Protein AF-A0A7W1J4T2-F1 (afdb_monomer)

Solvent-accessible surface area (backbone atoms only — not comparable to full-atom values): 4603 Å² total; per-residue (Å²): 137,86,80,85,81,75,83,73,78,75,77,67,72,68,46,41,80,37,72,70,20,40,48,53,48,40,75,75,40,43,74,59,48,32,56,52,36,28,71,73,65,76,35,69,69,63,12,51,49,53,44,52,52,49,53,52,51,46,41,78,44,21,96,75,65,48,77,92,80,41,53,83,93,77,106

Radius of gyration: 16.46 Å; Cα contacts (8 Å, |Δi|>4): 48; chains: 1; bounding box: 26×27×60 Å

pLDDT: mean 86.03, std 17.16, range [40.22, 98.5]

Sequence (75 aa):
MSNSGGIGRRTHAPSLDSEAGLRAAYDALGSELYRMTYRALNDDGLAEEAVQETFLRAWRAADRYDPKRSSLRTW

Nearest PDB structures (foldseek):
  5wur-assembly1_A  TM=9.069E-01  e=1.352E-02  Bacillus subtilis subsp. subtilis str. 168
  4nqw-assembly1_A  TM=8.380E-01  e=1.352E-02  Mycobacterium tuberculosis
  5wuq-assembly1_A  TM=9.049E-01  e=1.719E-02  Bacillus subtilis subsp. subtilis str. 168
  5wur-assembly2_B  TM=9.112E-01  e=2.777E-02  Bacillus subtilis subsp. subtilis str. 168
  8z6g-assembly1_B  TM=8.529E-01  e=1.581E-01  Pseudomonas aeruginosa

Mean predicted aligned error: 7.65 Å

Structure (mmCIF, N/CA/C/O backbone):
data_AF-A0A7W1J4T2-F1
#
_entry.id   AF-A0A7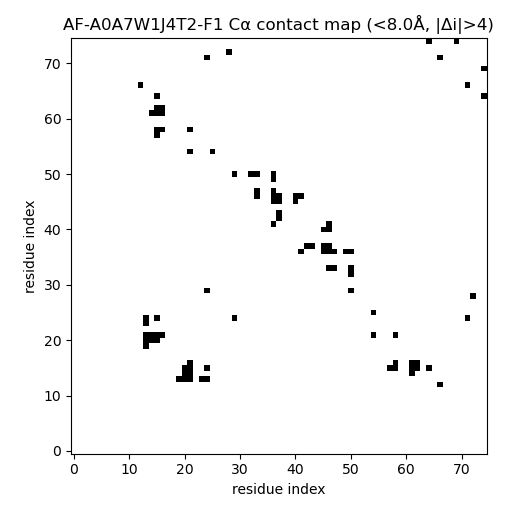W1J4T2-F1
#
loop_
_atom_site.group_PDB
_atom_site.id
_atom_site.type_symbol
_atom_site.label_atom_id
_atom_site.label_alt_id
_atom_site.label_comp_id
_atom_site.label_asym_id
_atom_site.label_entity_id
_atom_site.label_seq_id
_atom_site.pdbx_PDB_ins_code
_atom_site.Cartn_x
_atom_site.Cartn_y
_atom_site.Cartn_z
_atom_site.occupancy
_atom_site.B_iso_or_equiv
_atom_site.auth_seq_id
_atom_site.auth_comp_id
_atom_site.auth_asym_id
_atom_site.auth_atom_id
_atom_site.pdbx_PDB_model_num
ATOM 1 N N . MET A 1 1 ? 6.625 -18.935 -46.215 1.00 45.44 1 MET A N 1
ATOM 2 C CA . MET A 1 1 ? 7.669 -18.698 -45.196 1.00 45.44 1 MET A CA 1
ATOM 3 C C . MET A 1 1 ? 7.103 -17.717 -44.190 1.00 45.44 1 MET A C 1
ATOM 5 O O . MET A 1 1 ? 6.888 -16.561 -44.524 1.00 45.44 1 MET A O 1
ATOM 9 N N . SER A 1 2 ? 6.728 -18.234 -43.023 1.00 43.53 2 SER A N 1
ATOM 10 C CA . SER A 1 2 ? 6.158 -17.485 -41.905 1.00 43.53 2 SER A CA 1
ATOM 11 C C . SER A 1 2 ? 7.219 -16.607 -41.253 1.00 43.53 2 SER A C 1
ATOM 13 O O . SER A 1 2 ? 8.341 -17.068 -41.068 1.00 43.53 2 SER A O 1
ATOM 15 N N . ASN A 1 3 ? 6.845 -15.412 -40.799 1.00 40.22 3 ASN A N 1
ATOM 16 C CA . ASN A 1 3 ? 7.368 -14.938 -39.522 1.00 40.22 3 ASN A CA 1
ATOM 17 C C . ASN A 1 3 ? 6.342 -14.042 -38.825 1.00 40.22 3 ASN A C 1
ATOM 19 O O . ASN A 1 3 ? 6.332 -12.821 -38.968 1.00 40.22 3 ASN A O 1
ATOM 23 N N . SER A 1 4 ? 5.457 -14.693 -38.071 1.00 52.22 4 SER A N 1
ATOM 24 C CA . SER A 1 4 ? 4.657 -14.061 -37.031 1.00 52.22 4 SER A CA 1
ATOM 25 C C . SER A 1 4 ? 5.604 -13.561 -35.941 1.00 52.22 4 SER A C 1
ATOM 27 O O . SER A 1 4 ? 6.087 -14.341 -35.122 1.00 52.22 4 SER A O 1
ATOM 29 N N . GLY A 1 5 ? 5.888 -12.259 -35.939 1.00 48.38 5 GLY A N 1
ATOM 30 C CA . GLY A 1 5 ? 6.561 -11.586 -34.833 1.00 48.38 5 GLY A CA 1
ATOM 31 C C . GLY A 1 5 ? 5.619 -11.522 -33.638 1.00 48.38 5 GLY A C 1
ATOM 32 O O . GLY A 1 5 ? 4.821 -10.596 -33.519 1.00 48.38 5 GLY A O 1
ATOM 33 N N . GLY A 1 6 ? 5.667 -12.547 -32.788 1.00 49.38 6 GLY A N 1
ATOM 34 C CA . GLY A 1 6 ? 4.901 -12.604 -31.552 1.00 49.38 6 GLY A CA 1
ATOM 35 C C . GLY A 1 6 ? 5.219 -11.400 -30.671 1.00 49.38 6 GLY A C 1
ATOM 36 O O . GLY A 1 6 ? 6.341 -11.244 -30.192 1.00 49.38 6 GLY A O 1
ATOM 37 N N . ILE A 1 7 ? 4.210 -10.559 -30.442 1.00 58.19 7 ILE A N 1
ATOM 38 C CA . ILE A 1 7 ? 4.213 -9.505 -29.428 1.00 58.19 7 ILE A CA 1
ATOM 39 C C . ILE A 1 7 ? 4.188 -10.208 -28.068 1.00 58.19 7 ILE A C 1
ATOM 41 O O . ILE A 1 7 ? 3.140 -10.424 -27.459 1.00 58.19 7 ILE A O 1
ATOM 45 N N . GLY A 1 8 ? 5.363 -10.629 -27.609 1.00 47.81 8 GLY A N 1
ATOM 46 C CA . GLY A 1 8 ? 5.562 -11.077 -26.244 1.00 47.81 8 GLY A CA 1
ATOM 47 C C . GLY A 1 8 ? 5.415 -9.870 -25.333 1.00 47.81 8 GLY A C 1
ATOM 48 O O . GLY A 1 8 ? 6.378 -9.135 -25.120 1.00 47.81 8 GLY A O 1
ATOM 49 N N . ARG A 1 9 ? 4.211 -9.651 -24.793 1.00 54.81 9 ARG A N 1
ATOM 50 C CA . ARG A 1 9 ? 4.032 -8.803 -23.614 1.00 54.81 9 ARG A CA 1
ATOM 51 C C . ARG A 1 9 ? 4.857 -9.430 -22.496 1.00 54.81 9 ARG A C 1
ATOM 53 O O . ARG A 1 9 ? 4.374 -10.306 -21.788 1.00 54.81 9 ARG A O 1
ATOM 60 N N . ARG A 1 10 ? 6.121 -9.017 -22.359 1.00 53.03 10 ARG A N 1
ATOM 61 C CA . ARG A 1 10 ? 6.875 -9.243 -21.129 1.00 53.03 10 ARG A CA 1
ATOM 62 C C . ARG A 1 10 ? 6.119 -8.468 -20.061 1.00 53.03 10 ARG A C 1
ATOM 64 O O . ARG A 1 10 ? 6.294 -7.259 -19.945 1.00 53.03 10 ARG A O 1
ATOM 71 N N . THR A 1 11 ? 5.231 -9.137 -19.339 1.00 49.84 11 THR A N 1
ATOM 72 C CA . THR A 1 11 ? 4.728 -8.647 -18.061 1.00 49.84 11 THR A CA 1
ATOM 73 C C . THR A 1 11 ? 5.945 -8.531 -17.159 1.00 49.84 11 THR A C 1
ATOM 75 O O . THR A 1 11 ? 6.380 -9.509 -16.553 1.00 49.84 11 THR A O 1
ATOM 78 N N . HIS A 1 12 ? 6.572 -7.358 -17.161 1.00 55.94 12 HIS A N 1
ATOM 79 C CA . HIS A 1 12 ? 7.506 -7.009 -16.113 1.00 55.94 12 HIS A CA 1
ATOM 80 C C . HIS A 1 12 ? 6.679 -7.033 -14.830 1.00 55.94 12 HIS A C 1
ATOM 82 O O . HIS A 1 12 ? 5.616 -6.411 -14.778 1.00 55.94 12 HIS A O 1
ATOM 88 N N . ALA A 1 13 ? 7.111 -7.799 -13.828 1.00 60.78 13 ALA A N 1
ATOM 89 C CA . ALA A 1 13 ? 6.557 -7.643 -12.488 1.00 60.78 13 ALA A CA 1
ATOM 90 C C . ALA A 1 13 ? 6.606 -6.145 -12.133 1.00 60.78 13 ALA A C 1
ATOM 92 O O . ALA A 1 13 ? 7.581 -5.497 -12.533 1.00 60.78 13 ALA A O 1
ATOM 93 N N . PRO A 1 14 ? 5.573 -5.584 -11.482 1.00 64.44 14 PRO A N 1
ATOM 94 C CA . PRO A 1 14 ? 5.512 -4.151 -11.223 1.00 64.44 14 PRO A CA 1
ATOM 95 C C . PRO A 1 14 ? 6.814 -3.709 -10.556 1.00 64.44 14 PRO A C 1
ATOM 97 O O . PRO A 1 14 ? 7.196 -4.241 -9.514 1.00 64.44 14 PRO A O 1
ATOM 100 N N . SER A 1 15 ? 7.539 -2.807 -11.217 1.00 78.94 15 SER A N 1
ATOM 101 C CA . SER A 1 15 ? 8.774 -2.261 -10.678 1.00 78.94 15 SER A CA 1
ATOM 102 C C . SER A 1 15 ? 8.401 -1.149 -9.699 1.00 78.94 15 SER A C 1
ATOM 104 O O . SER A 1 15 ? 7.672 -0.221 -10.041 1.00 78.94 15 SER A O 1
ATOM 106 N N . LEU A 1 16 ? 8.831 -1.268 -8.446 1.00 89.25 16 LEU A N 1
ATOM 107 C CA . LEU A 1 16 ? 8.467 -0.303 -7.401 1.00 89.25 16 LEU A CA 1
ATOM 108 C C . LEU A 1 16 ? 9.218 1.028 -7.524 1.00 89.25 16 LEU A C 1
ATOM 110 O O . LEU A 1 16 ? 8.929 1.945 -6.772 1.00 89.25 16 LEU A O 1
ATOM 114 N N . ASP A 1 17 ? 10.186 1.111 -8.434 1.00 90.25 17 ASP A N 1
ATOM 115 C CA . ASP A 1 17 ? 11.047 2.266 -8.709 1.00 90.25 17 ASP A CA 1
ATOM 116 C C . ASP A 1 17 ? 10.418 3.273 -9.688 1.00 90.25 17 ASP A C 1
ATOM 118 O O . ASP A 1 17 ? 10.985 4.332 -9.959 1.00 90.25 17 ASP A O 1
ATOM 122 N N . SER A 1 18 ? 9.248 2.945 -10.243 1.00 92.69 18 SER A N 1
ATOM 123 C CA . SER A 1 18 ? 8.540 3.759 -11.225 1.00 92.69 18 SER A CA 1
ATOM 124 C C . SER A 1 18 ? 7.126 4.058 -10.758 1.00 92.69 18 SER A C 1
ATOM 126 O O . SER A 1 18 ? 6.449 3.199 -10.192 1.00 92.69 18 SER A O 1
ATOM 128 N N . GLU A 1 19 ? 6.647 5.276 -11.009 1.00 92.75 19 GLU A N 1
ATOM 129 C CA . GLU A 1 19 ? 5.307 5.698 -10.585 1.00 92.75 19 GLU A CA 1
ATOM 130 C C . GLU A 1 19 ? 4.222 4.739 -11.100 1.00 92.75 19 GLU A C 1
ATOM 132 O O . GLU A 1 19 ? 3.314 4.357 -10.364 1.00 92.75 19 GLU A O 1
ATOM 137 N N . ALA A 1 20 ? 4.359 4.275 -12.346 1.00 92.81 20 ALA A N 1
ATOM 138 C CA . ALA A 1 20 ? 3.440 3.317 -12.950 1.00 92.81 20 ALA A CA 1
ATOM 139 C C . ALA A 1 20 ? 3.439 1.960 -12.228 1.00 92.81 20 ALA A C 1
ATOM 141 O O . ALA A 1 20 ? 2.376 1.369 -12.032 1.00 92.81 20 ALA A O 1
ATOM 142 N N . GLY A 1 21 ? 4.607 1.455 -11.822 1.00 92.38 21 GLY A N 1
ATOM 143 C CA . GLY A 1 21 ? 4.693 0.188 -11.105 1.00 92.38 21 GLY A CA 1
ATOM 144 C C . GLY A 1 21 ? 4.262 0.300 -9.642 1.00 92.38 21 GLY A C 1
ATOM 145 O O . GLY A 1 21 ? 3.565 -0.595 -9.160 1.00 92.38 21 GLY A O 1
ATOM 146 N N . LEU A 1 22 ? 4.545 1.422 -8.970 1.00 92.69 22 LEU A N 1
ATOM 147 C CA . LEU A 1 22 ? 3.988 1.716 -7.645 1.00 92.69 22 LEU A CA 1
ATOM 148 C C . LEU A 1 22 ? 2.459 1.818 -7.700 1.00 92.69 22 LEU A C 1
ATOM 150 O O . LEU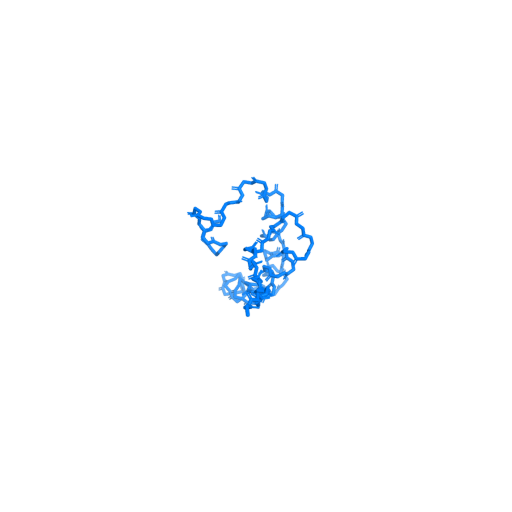 A 1 22 ? 1.774 1.255 -6.849 1.00 92.69 22 LEU A O 1
ATOM 154 N N . ARG A 1 23 ? 1.910 2.476 -8.727 1.00 94.38 23 ARG A N 1
ATOM 155 C CA . ARG A 1 23 ? 0.461 2.557 -8.931 1.00 94.38 23 ARG A CA 1
ATOM 156 C C . ARG A 1 23 ? -0.154 1.179 -9.157 1.00 94.38 23 ARG A C 1
ATOM 158 O O . ARG A 1 23 ? -1.134 0.846 -8.505 1.00 94.38 23 ARG A O 1
ATOM 165 N N . ALA A 1 24 ? 0.456 0.352 -10.004 1.00 93.25 24 ALA A N 1
ATOM 166 C CA . ALA A 1 24 ? -0.001 -1.019 -10.218 1.00 93.25 24 ALA A CA 1
ATOM 167 C C . ALA A 1 24 ? 0.043 -1.860 -8.927 1.00 93.25 24 ALA A C 1
ATOM 169 O O . ALA A 1 24 ? -0.854 -2.666 -8.679 1.00 93.25 24 ALA A O 1
ATOM 170 N N . ALA A 1 25 ? 1.060 -1.662 -8.084 1.00 92.81 25 ALA A N 1
ATOM 171 C CA . ALA A 1 25 ? 1.147 -2.293 -6.771 1.00 92.81 25 ALA A CA 1
ATOM 172 C C . ALA A 1 25 ? 0.037 -1.818 -5.818 1.00 92.81 25 ALA A C 1
ATOM 174 O O . ALA A 1 25 ? -0.575 -2.639 -5.131 1.00 92.81 25 ALA A O 1
ATOM 175 N N . TYR A 1 26 ? -0.247 -0.514 -5.800 1.00 95.25 26 TYR A N 1
ATOM 176 C CA . TYR A 1 26 ? -1.330 0.067 -5.011 1.00 95.25 26 TYR A CA 1
ATOM 177 C C . TYR A 1 26 ? -2.699 -0.457 -5.454 1.00 95.25 26 TYR A C 1
ATOM 179 O O . TYR A 1 26 ? -3.472 -0.918 -4.618 1.00 95.25 26 TYR A O 1
ATOM 187 N N . ASP A 1 27 ? -2.972 -0.482 -6.758 1.00 95.19 27 ASP A N 1
ATOM 188 C CA . ASP A 1 27 ? -4.226 -1.007 -7.308 1.00 95.19 27 ASP A CA 1
ATOM 189 C C . ASP A 1 27 ? -4.421 -2.495 -6.951 1.00 95.19 27 ASP A C 1
ATOM 191 O O . ASP A 1 27 ? -5.541 -2.938 -6.691 1.00 95.19 27 ASP A O 1
ATOM 195 N N . ALA A 1 28 ? -3.331 -3.269 -6.884 1.00 93.94 28 ALA A N 1
ATOM 196 C CA . ALA A 1 28 ? -3.372 -4.691 -6.555 1.00 93.94 28 ALA A CA 1
ATOM 197 C C . ALA A 1 28 ? -3.520 -4.986 -5.049 1.00 93.94 28 ALA A C 1
ATOM 199 O O . ALA A 1 28 ? -4.215 -5.935 -4.685 1.00 93.94 28 ALA A O 1
ATOM 200 N N . LEU A 1 29 ? -2.856 -4.221 -4.173 1.00 95.31 29 LEU A N 1
ATOM 201 C CA . LEU A 1 29 ? -2.720 -4.554 -2.744 1.00 95.31 29 LEU A CA 1
ATOM 202 C C . LEU A 1 29 ? -3.370 -3.543 -1.794 1.00 95.31 29 LEU A C 1
ATOM 204 O O . LEU A 1 29 ? -3.685 -3.898 -0.659 1.00 95.31 29 LEU A O 1
ATOM 208 N N . GLY A 1 30 ? -3.605 -2.306 -2.231 1.00 96.44 30 GLY A N 1
ATOM 209 C CA . GLY A 1 30 ? -4.037 -1.200 -1.374 1.00 96.44 30 GLY A CA 1
ATOM 210 C C . GLY A 1 30 ? -5.338 -1.490 -0.630 1.00 96.44 30 GLY A C 1
ATOM 211 O O . GLY A 1 30 ? -5.403 -1.321 0.584 1.00 96.44 30 GLY A O 1
ATOM 212 N N . SER A 1 31 ? -6.350 -2.027 -1.322 1.00 97.38 31 SER A N 1
ATOM 213 C CA . SER A 1 31 ? -7.636 -2.355 -0.686 1.00 97.38 31 SER A CA 1
ATOM 214 C C . SER A 1 31 ? -7.536 -3.487 0.342 1.00 97.38 31 SER A C 1
ATOM 216 O O . SER A 1 31 ? -8.281 -3.510 1.321 1.00 97.38 31 SER A O 1
ATOM 218 N N . GLU A 1 32 ? -6.634 -4.448 0.129 1.00 97.25 32 GLU A N 1
ATOM 219 C CA . GLU A 1 32 ? -6.412 -5.543 1.069 1.00 97.25 32 GLU A CA 1
ATOM 220 C C . GLU A 1 32 ? -5.656 -5.052 2.304 1.00 97.25 32 GLU A C 1
ATOM 222 O O . GLU A 1 32 ? -6.102 -5.312 3.423 1.00 97.25 32 GLU A O 1
ATOM 227 N N . LEU A 1 33 ? -4.576 -4.292 2.098 1.00 97.06 33 LEU A N 1
ATOM 228 C CA . LEU A 1 33 ? -3.793 -3.689 3.173 1.00 97.06 33 LEU A CA 1
ATOM 229 C C . LEU A 1 33 ? -4.655 -2.766 4.033 1.00 97.06 33 LEU A C 1
ATOM 231 O O . LEU A 1 33 ? -4.636 -2.909 5.249 1.00 97.06 33 LEU A O 1
ATOM 235 N N . TYR A 1 34 ? -5.481 -1.916 3.419 1.00 98.38 34 TYR A N 1
ATOM 236 C CA . TYR A 1 34 ? -6.400 -1.042 4.147 1.00 98.38 34 TYR A CA 1
ATOM 237 C C . TYR A 1 34 ? -7.373 -1.836 5.028 1.00 98.38 34 TYR A C 1
ATOM 239 O O . TYR A 1 34 ? -7.540 -1.534 6.204 1.00 98.38 34 TYR A O 1
ATOM 247 N N . ARG A 1 35 ? -7.983 -2.916 4.514 1.00 98.31 35 ARG A N 1
ATOM 248 C CA . ARG A 1 35 ? -8.873 -3.757 5.338 1.00 98.31 35 ARG A CA 1
ATOM 249 C C . ARG A 1 35 ? -8.139 -4.398 6.516 1.00 98.31 35 ARG A C 1
ATOM 251 O O . ARG A 1 35 ? -8.742 -4.589 7.571 1.00 98.31 35 ARG A O 1
ATOM 258 N N . MET A 1 36 ? -6.872 -4.770 6.340 1.00 97.88 36 MET A N 1
ATOM 259 C CA . MET A 1 36 ? -6.052 -5.337 7.412 1.00 97.88 36 MET A CA 1
ATOM 260 C C . MET A 1 36 ? -5.678 -4.286 8.458 1.00 97.88 36 MET A C 1
ATOM 262 O O . MET A 1 36 ? -5.854 -4.541 9.649 1.00 97.88 36 MET A O 1
ATOM 266 N N . THR A 1 37 ? -5.210 -3.110 8.035 1.00 98.00 37 THR A N 1
ATOM 267 C CA . THR A 1 37 ? -4.827 -2.019 8.942 1.00 98.00 37 THR A CA 1
ATOM 268 C C . THR A 1 37 ? -6.042 -1.464 9.672 1.00 98.00 37 THR A C 1
ATOM 270 O O . THR A 1 37 ? -5.996 -1.328 10.890 1.00 98.00 37 THR A O 1
ATOM 273 N N . TYR A 1 38 ? -7.168 -1.275 8.984 1.00 98.50 38 TYR A N 1
ATOM 274 C CA . TYR A 1 38 ? -8.431 -0.870 9.600 1.00 98.50 38 TYR A CA 1
ATOM 275 C C . TYR A 1 38 ? -8.894 -1.863 10.669 1.00 98.50 38 TYR A C 1
ATOM 277 O O . TYR A 1 38 ? -9.270 -1.464 11.765 1.00 98.50 38 TYR A O 1
ATOM 285 N N . ARG A 1 39 ? -8.802 -3.173 10.408 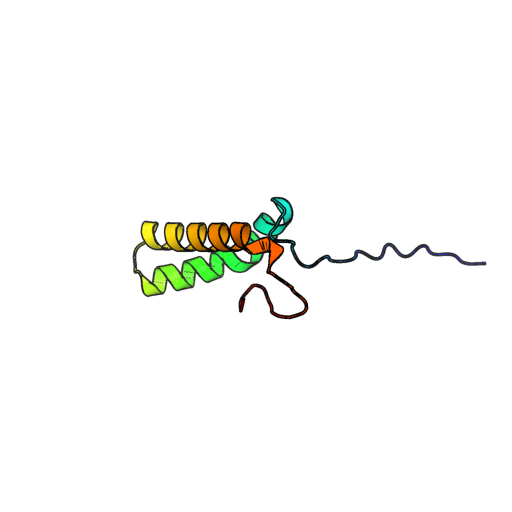1.00 98.06 39 ARG A N 1
ATOM 286 C CA . ARG A 1 39 ? -9.129 -4.201 11.412 1.00 98.06 39 ARG A CA 1
ATOM 287 C C . ARG A 1 39 ? -8.205 -4.187 12.629 1.00 98.06 39 ARG A C 1
ATOM 289 O O . ARG A 1 39 ? -8.636 -4.600 13.701 1.00 98.06 39 ARG A O 1
ATOM 296 N N . ALA A 1 40 ? -6.954 -3.774 12.457 1.00 97.75 40 ALA A N 1
ATOM 297 C CA . ALA A 1 40 ? -5.973 -3.717 13.536 1.00 97.75 40 ALA A CA 1
ATOM 298 C C . ALA A 1 40 ? -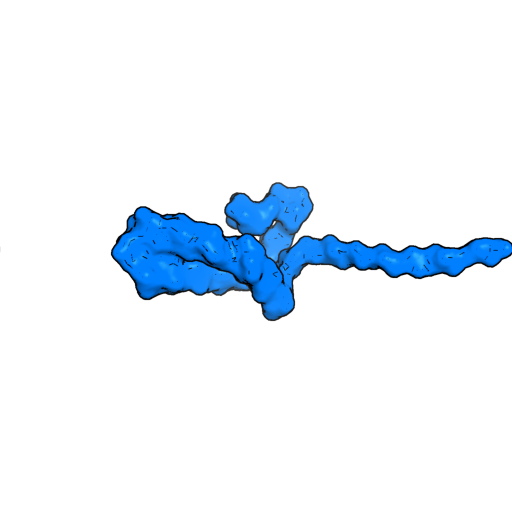6.076 -2.426 14.363 1.00 97.75 40 ALA A C 1
ATOM 300 O O . ALA A 1 40 ? -5.875 -2.461 15.573 1.00 97.75 40 ALA A O 1
ATOM 301 N N . LEU A 1 41 ? -6.372 -1.301 13.711 1.00 97.75 41 LEU A N 1
ATOM 302 C CA . LEU A 1 41 ? -6.330 0.037 14.305 1.00 97.75 41 LEU A CA 1
ATOM 303 C C . LEU A 1 41 ? -7.717 0.544 14.717 1.00 97.75 41 LEU A C 1
ATOM 305 O O . LEU A 1 41 ? -7.817 1.351 15.634 1.00 97.75 41 LEU A O 1
ATOM 309 N N . ASN A 1 42 ? -8.778 0.050 14.068 1.00 97.56 42 ASN A N 1
ATOM 310 C CA . ASN A 1 42 ? -10.163 0.502 14.226 1.00 97.56 42 ASN A CA 1
ATOM 311 C C . ASN A 1 42 ? -10.324 2.028 14.070 1.00 97.56 42 ASN A C 1
ATOM 313 O O . ASN A 1 42 ? -11.168 2.649 14.714 1.00 97.56 42 ASN A O 1
ATOM 317 N N . ASP A 1 43 ? -9.496 2.617 13.211 1.00 98.31 43 ASP A N 1
ATOM 318 C CA . ASP A 1 43 ? -9.469 4.038 12.891 1.00 98.31 43 ASP A CA 1
ATOM 319 C C . ASP A 1 43 ? -9.169 4.192 11.398 1.00 98.31 43 ASP A C 1
ATOM 321 O O . ASP A 1 43 ? -8.252 3.559 10.872 1.00 98.31 43 ASP A O 1
ATOM 325 N N . ASP A 1 44 ? -9.991 4.985 10.716 1.00 97.81 44 ASP A N 1
ATOM 326 C CA . ASP A 1 44 ? -9.921 5.187 9.270 1.00 97.81 44 ASP A CA 1
ATOM 327 C C . ASP A 1 44 ? -8.655 5.950 8.859 1.00 97.81 44 ASP A C 1
ATOM 329 O O . ASP A 1 44 ? -7.898 5.484 8.008 1.00 97.81 44 ASP A O 1
ATOM 333 N N . GLY A 1 45 ? -8.362 7.061 9.541 1.00 98.31 45 GLY A N 1
ATOM 334 C CA . GLY A 1 45 ? -7.210 7.905 9.235 1.00 98.31 45 GLY A CA 1
ATOM 335 C C . GLY A 1 45 ? -5.889 7.184 9.486 1.00 98.31 45 GLY A C 1
ATOM 336 O O . GLY A 1 45 ? -5.000 7.200 8.634 1.00 98.31 45 GLY A O 1
ATOM 337 N N . LEU A 1 46 ? -5.776 6.471 10.612 1.00 98.31 46 LEU A N 1
ATOM 338 C CA . LEU A 1 46 ? -4.586 5.668 10.905 1.00 98.31 46 LEU A CA 1
ATOM 339 C C . LEU A 1 46 ? -4.435 4.489 9.934 1.00 98.31 46 LEU A C 1
ATOM 341 O O . LEU A 1 46 ? -3.312 4.104 9.601 1.00 98.31 46 LEU A O 1
ATOM 345 N N . ALA A 1 47 ? -5.541 3.904 9.464 1.00 98.50 47 ALA A N 1
ATOM 346 C CA . ALA A 1 47 ? -5.498 2.839 8.468 1.00 98.50 47 ALA A CA 1
ATOM 347 C C . ALA A 1 47 ? -4.990 3.341 7.112 1.00 98.50 47 ALA A C 1
ATOM 349 O O . ALA A 1 47 ? -4.153 2.668 6.501 1.00 98.50 47 ALA A O 1
ATOM 350 N N . GLU A 1 48 ? -5.455 4.508 6.659 1.00 98.06 48 GLU A N 1
ATOM 351 C CA . GLU A 1 48 ? -4.971 5.148 5.434 1.00 98.06 48 GLU A CA 1
ATOM 352 C C . GLU A 1 48 ? -3.494 5.536 5.540 1.00 98.06 48 GLU A C 1
ATOM 354 O O . GLU A 1 48 ? -2.715 5.217 4.638 1.00 98.06 48 GLU A O 1
ATOM 359 N N . GLU A 1 49 ? -3.088 6.162 6.648 1.00 98.25 49 GLU A N 1
ATOM 360 C CA . GLU A 1 49 ? -1.696 6.555 6.887 1.00 98.25 49 GLU A CA 1
ATOM 361 C C . GLU A 1 49 ? -0.769 5.336 6.882 1.00 98.25 49 GLU A C 1
ATOM 363 O O . GLU A 1 49 ? 0.265 5.342 6.211 1.00 98.25 49 GLU A O 1
ATOM 368 N N . ALA A 1 50 ? -1.165 4.246 7.547 1.00 98.06 50 ALA A N 1
ATOM 369 C CA . ALA A 1 50 ? -0.387 3.013 7.561 1.00 98.06 50 ALA A CA 1
ATOM 370 C C . ALA A 1 50 ? -0.203 2.429 6.149 1.00 98.06 50 ALA A C 1
ATOM 372 O O . ALA A 1 50 ? 0.891 1.970 5.803 1.00 98.06 50 ALA A O 1
ATOM 373 N N . VAL A 1 51 ? -1.243 2.459 5.307 1.00 97.94 51 VAL A N 1
ATOM 374 C CA . VAL A 1 51 ? -1.148 2.003 3.912 1.00 97.94 51 VAL A CA 1
ATOM 375 C C . VAL A 1 51 ? -0.211 2.905 3.111 1.00 97.94 51 VAL A C 1
ATOM 377 O O . VAL A 1 51 ? 0.681 2.401 2.427 1.00 97.94 51 VAL A O 1
ATOM 380 N N . GLN A 1 52 ? -0.368 4.225 3.214 1.00 97.12 52 GLN A N 1
ATOM 381 C CA . GLN A 1 52 ? 0.474 5.189 2.502 1.00 97.12 52 GLN A CA 1
ATOM 382 C C . GLN A 1 52 ? 1.949 5.050 2.896 1.00 97.12 52 GLN A C 1
ATOM 384 O O . GLN A 1 52 ? 2.809 4.917 2.023 1.00 97.12 52 GLN A O 1
ATOM 389 N N . GLU A 1 53 ? 2.245 4.988 4.194 1.00 98.00 53 GLU A N 1
ATOM 390 C CA . GLU A 1 53 ? 3.601 4.786 4.712 1.00 98.00 53 GLU A CA 1
ATOM 391 C C . GLU A 1 53 ? 4.191 3.443 4.252 1.00 98.00 53 GLU A C 1
ATOM 393 O O . GLU A 1 53 ? 5.377 3.364 3.926 1.00 98.00 53 GLU A O 1
ATOM 398 N N . THR A 1 54 ? 3.374 2.389 4.144 1.00 96.81 54 THR A N 1
ATOM 399 C CA . THR A 1 54 ? 3.818 1.092 3.607 1.00 96.81 54 THR A CA 1
ATOM 400 C C . THR A 1 54 ? 4.299 1.222 2.160 1.00 96.81 54 THR A C 1
ATOM 402 O O . THR A 1 54 ? 5.407 0.788 1.838 1.00 96.81 54 THR A O 1
ATOM 405 N N . PHE A 1 55 ? 3.523 1.872 1.288 1.00 96.12 55 PHE A N 1
ATOM 406 C CA . PHE A 1 55 ? 3.930 2.090 -0.104 1.00 96.12 55 PHE A CA 1
ATOM 407 C C . PHE A 1 55 ? 5.101 3.071 -0.232 1.00 96.12 55 PHE A C 1
ATOM 409 O O . PHE A 1 55 ? 5.971 2.870 -1.079 1.00 96.12 55 PHE A O 1
ATOM 416 N N . LEU A 1 56 ? 5.190 4.081 0.638 1.00 96.38 56 LEU A N 1
ATOM 417 C CA . LEU A 1 56 ? 6.326 5.003 0.675 1.00 96.38 56 LEU A CA 1
ATOM 418 C C . LEU A 1 56 ? 7.628 4.2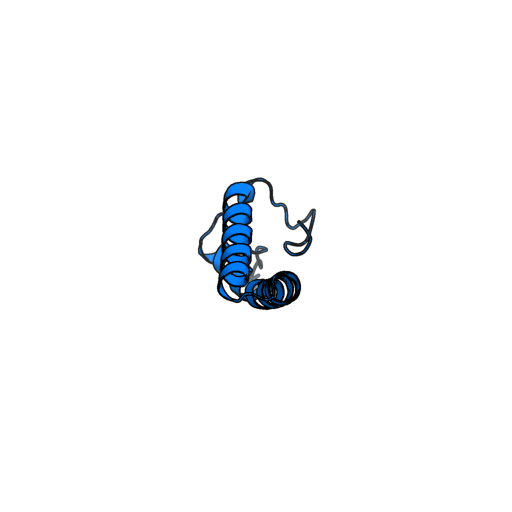81 1.052 1.00 96.38 56 LEU A C 1
ATOM 420 O O . LEU A 1 56 ? 8.681 4.532 0.460 1.00 96.38 56 LEU A O 1
ATOM 424 N N . ARG A 1 57 ? 7.571 3.352 2.011 1.00 96.00 57 ARG A N 1
ATOM 425 C CA . ARG A 1 57 ? 8.706 2.487 2.362 1.00 96.00 57 ARG A CA 1
ATOM 426 C C . ARG A 1 57 ? 9.068 1.543 1.227 1.00 96.00 57 ARG A C 1
ATOM 428 O O . ARG A 1 57 ? 10.254 1.405 0.934 1.00 96.00 57 ARG A O 1
ATOM 435 N N . ALA A 1 58 ? 8.071 0.944 0.579 1.00 94.31 58 ALA A N 1
ATOM 436 C CA . ALA A 1 58 ? 8.277 0.074 -0.573 1.00 94.31 58 ALA A CA 1
ATOM 437 C C . ALA A 1 58 ? 8.985 0.821 -1.716 1.00 94.31 58 ALA A C 1
ATOM 439 O O . ALA A 1 58 ? 9.986 0.328 -2.228 1.00 94.31 58 ALA A O 1
ATOM 440 N N . TRP A 1 59 ? 8.548 2.046 -2.031 1.00 94.62 59 TRP A N 1
ATOM 441 C CA . TRP A 1 59 ? 9.199 2.932 -3.002 1.00 94.62 59 TRP A CA 1
ATOM 442 C C . TRP A 1 59 ? 10.659 3.220 -2.638 1.00 94.62 59 TRP A C 1
ATOM 444 O O . TRP A 1 59 ? 11.568 3.013 -3.435 1.00 94.62 59 TRP A O 1
ATOM 454 N N . ARG A 1 60 ? 10.919 3.645 -1.394 1.00 95.06 60 ARG A N 1
ATOM 455 C CA . ARG A 1 60 ? 12.282 3.947 -0.913 1.00 95.06 60 ARG A CA 1
ATOM 456 C C . ARG A 1 60 ? 13.204 2.728 -0.898 1.00 95.06 60 ARG A C 1
ATOM 458 O O . ARG A 1 60 ? 14.420 2.884 -0.900 1.00 95.06 60 ARG A O 1
ATOM 465 N N . ALA A 1 61 ? 12.642 1.526 -0.820 1.00 94.38 61 ALA A N 1
ATOM 466 C CA . ALA A 1 61 ? 13.379 0.272 -0.815 1.00 94.38 61 ALA A CA 1
ATOM 467 C C . ALA A 1 61 ? 13.348 -0.456 -2.171 1.00 94.38 61 ALA A C 1
ATOM 469 O O . ALA A 1 61 ? 13.863 -1.575 -2.237 1.00 94.38 61 ALA A O 1
ATOM 470 N N . ALA A 1 62 ? 12.787 0.157 -3.220 1.00 93.00 62 ALA A N 1
ATOM 471 C CA . ALA A 1 62 ? 12.516 -0.474 -4.510 1.00 93.00 62 ALA A CA 1
ATOM 472 C C . ALA A 1 62 ? 13.747 -1.151 -5.129 1.00 93.00 62 ALA A C 1
ATOM 474 O O . ALA A 1 62 ? 13.639 -2.278 -5.604 1.00 93.00 62 ALA A O 1
ATOM 475 N N . ASP A 1 63 ? 14.927 -0.536 -5.010 1.00 91.25 63 ASP A N 1
ATOM 476 C CA . ASP A 1 63 ? 16.196 -1.072 -5.529 1.00 91.25 63 ASP A CA 1
ATOM 477 C C . ASP A 1 63 ? 16.585 -2.439 -4.936 1.00 91.25 63 ASP A C 1
ATOM 479 O O . ASP A 1 63 ? 17.420 -3.158 -5.484 1.00 91.25 63 ASP A O 1
ATOM 483 N N . ARG A 1 64 ? 16.009 -2.805 -3.785 1.00 89.44 64 ARG A N 1
ATOM 484 C CA . ARG A 1 64 ? 16.266 -4.076 -3.089 1.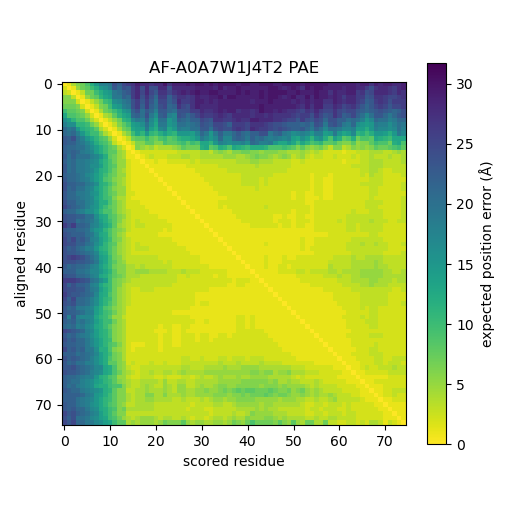00 89.44 64 ARG A CA 1
ATOM 485 C C . ARG A 1 64 ? 15.178 -5.120 -3.331 1.00 89.44 64 ARG A C 1
ATOM 487 O O . ARG A 1 64 ? 15.349 -6.265 -2.903 1.00 89.44 64 ARG A O 1
ATOM 494 N N . TYR A 1 65 ? 14.071 -4.743 -3.966 1.00 88.81 65 TYR A N 1
ATOM 495 C CA . TYR A 1 65 ? 12.997 -5.668 -4.286 1.00 88.81 65 TYR A CA 1
ATOM 496 C C . TYR A 1 65 ? 13.375 -6.510 -5.506 1.00 88.81 65 TYR A C 1
ATOM 498 O O . TYR A 1 65 ? 13.657 -5.986 -6.580 1.00 88.81 65 TYR A O 1
ATOM 506 N N . ASP A 1 66 ? 13.347 -7.834 -5.348 1.00 86.94 66 ASP A N 1
ATOM 507 C CA . ASP A 1 66 ? 13.480 -8.770 -6.461 1.00 86.94 66 ASP A CA 1
ATOM 508 C C . ASP A 1 66 ? 12.237 -9.674 -6.526 1.00 86.94 66 ASP A C 1
ATOM 510 O O . ASP A 1 66 ? 12.083 -10.570 -5.684 1.00 86.94 66 ASP A O 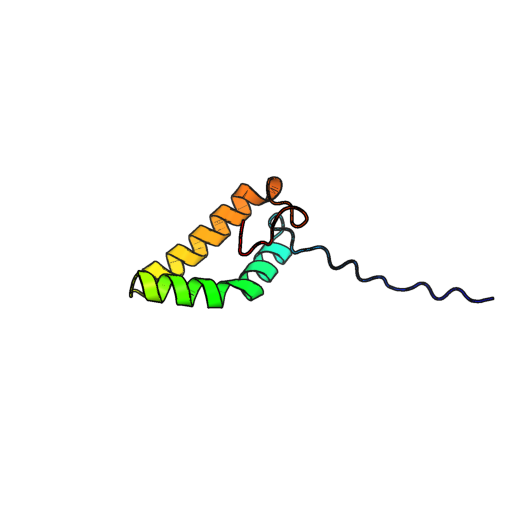1
ATOM 514 N N . PRO A 1 67 ? 11.368 -9.498 -7.538 1.00 83.88 67 PRO A N 1
ATOM 515 C CA . PRO A 1 67 ? 10.152 -10.292 -7.696 1.00 83.88 67 PRO A CA 1
ATOM 516 C C . PRO A 1 67 ? 10.422 -11.780 -7.957 1.00 83.88 67 PRO A C 1
ATOM 518 O O . PRO A 1 67 ? 9.516 -12.599 -7.813 1.00 83.88 67 PRO A O 1
ATOM 521 N N . LYS A 1 68 ? 11.652 -12.166 -8.330 1.00 87.50 68 LYS A N 1
ATOM 522 C CA . LYS A 1 68 ? 12.046 -13.579 -8.461 1.00 87.50 68 LYS A CA 1
ATOM 523 C C . LYS A 1 68 ? 12.350 -14.229 -7.113 1.00 87.50 68 LYS A C 1
ATOM 525 O O . LYS A 1 68 ? 12.353 -15.454 -7.027 1.00 87.50 68 LYS A O 1
ATOM 530 N N . ARG A 1 69 ? 12.635 -13.430 -6.078 1.00 88.62 69 ARG A N 1
ATOM 531 C CA . ARG A 1 69 ? 12.987 -13.907 -4.731 1.00 88.62 69 ARG A CA 1
ATOM 532 C C . ARG A 1 69 ? 11.798 -13.904 -3.776 1.00 88.62 69 ARG A C 1
ATOM 534 O O . ARG A 1 69 ? 11.763 -14.738 -2.879 1.00 88.62 69 ARG A O 1
ATOM 541 N N . SER A 1 70 ? 10.850 -12.983 -3.947 1.00 86.88 70 SER A N 1
ATOM 542 C CA . SER A 1 70 ? 9.642 -12.892 -3.122 1.00 86.88 70 SER A CA 1
ATOM 543 C C . SER A 1 70 ? 8.517 -12.172 -3.865 1.00 86.88 70 SER A C 1
ATOM 545 O O . SER A 1 70 ? 8.755 -11.282 -4.684 1.00 86.88 70 SER A O 1
ATOM 547 N N . SER A 1 71 ? 7.270 -12.525 -3.546 1.00 88.50 71 SER A N 1
ATOM 548 C CA . SER A 1 71 ? 6.119 -11.737 -3.983 1.00 88.50 71 SER A CA 1
ATOM 549 C C . SER A 1 71 ? 6.087 -10.392 -3.255 1.00 88.50 71 SER A C 1
ATOM 551 O O . SER A 1 71 ? 6.539 -10.291 -2.117 1.00 88.50 71 SER A O 1
ATOM 553 N N . LEU A 1 72 ? 5.495 -9.372 -3.875 1.00 85.44 72 LEU A N 1
ATOM 5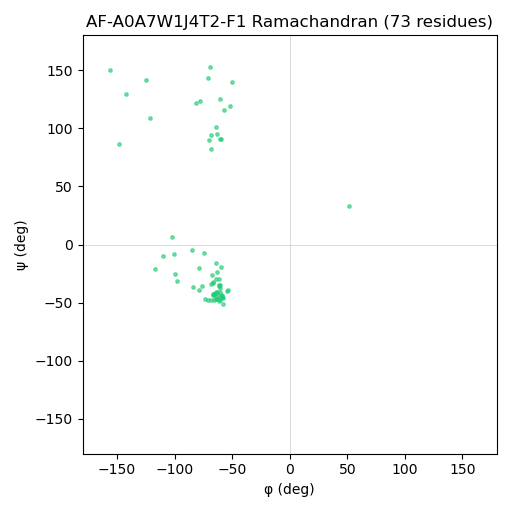54 C CA . LEU A 1 72 ? 5.357 -8.057 -3.246 1.00 85.44 72 LEU A CA 1
ATOM 555 C C . LEU A 1 72 ? 4.530 -8.092 -1.952 1.00 85.44 72 LEU A C 1
ATOM 557 O O . LEU A 1 72 ? 4.757 -7.308 -1.047 1.00 85.44 72 LEU A O 1
ATOM 561 N N . ARG A 1 73 ? 3.576 -9.021 -1.850 1.00 87.69 73 ARG A N 1
ATOM 562 C CA . ARG A 1 73 ? 2.737 -9.188 -0.657 1.00 87.69 73 ARG A CA 1
ATOM 563 C C . ARG A 1 73 ? 3.526 -9.682 0.561 1.00 87.69 73 ARG A C 1
ATOM 565 O O . ARG A 1 73 ? 3.086 -9.486 1.687 1.00 87.69 73 ARG A O 1
ATOM 572 N N . THR A 1 74 ? 4.631 -10.389 0.332 1.00 90.00 74 THR A N 1
ATOM 573 C CA . THR A 1 74 ? 5.405 -11.087 1.370 1.00 90.00 74 THR A CA 1
ATOM 574 C C . THR A 1 74 ? 6.766 -10.455 1.655 1.00 90.00 74 THR A C 1
ATOM 576 O O . THR A 1 74 ? 7.436 -10.906 2.580 1.00 90.00 74 THR A O 1
ATOM 579 N N . TRP A 1 75 ? 7.207 -9.498 0.834 1.00 85.62 75 TRP A N 1
ATOM 580 C CA . TRP A 1 75 ? 8.472 -8.769 0.971 1.00 85.62 75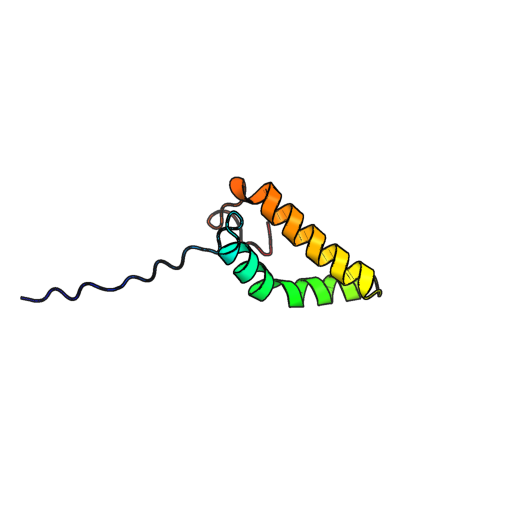 TRP A CA 1
ATOM 581 C C . TRP A 1 75 ? 8.259 -7.470 1.745 1.00 85.62 75 TRP A C 1
ATOM 583 O O . TRP A 1 75 ? 9.076 -7.209 2.654 1.00 85.62 75 TRP A O 1
#

Foldseek 3Di:
DDDDPDPPPPPDQQQLQDPVSLVVVCVVCVVVQLVVLCVVPVDNVRSNVVSVVLSVVCNVCRVVDDCVVDPPVVD

Secondary structure (DSSP, 8-state):
-----------PPPPTTSHHHHHHHHHHHHHHHHHHHHHHH--HHHHHHHHHHHHHHHHHTGGG--TTTS-TTT-